Protein AF-A0A2I0T0I1-F1 (afdb_monomer)

Secondary structure (DSSP, 8-state):
-HHHHHHHHTTS----SS-HHHHHHHHHHHHHHHHHHHHHH---S-HHHHHH-THHHHHHHTTGGG-HHHHHHHHHHHHHHHHHHHHHHHHHHHGGGGSS----HHHHHHHHHHHHHHHHHHHHHHHHHHHHHHHHHHHHHHHHT-----

Foldseek 3Di:
DLQVVVCVVVVNPVDGLDDPVRVVVLCVCLVCVLCCVCVVLPPLDDPVVCVVCVVVVVCVVVCVVPDPVVVVVVVVVVVVLLVVLNVVLVVVVVVCPPPPDPCPSVNSSVSSSVSSSVSVVVVSVVVSVVSVVVSVVVVVVVVVVDPDDD

Organism: NCBI:txid1758121

Sequence (150 aa):
MAQVWFAFHSGFTAQPLYEGWFLALYNIFYTIYPVLSMGLLEQDVSAKKSLEFPELYVIGQQDELFNYRVFSITLLHGVSTSLASFYITLWAFQDRVGSRAVGDYESFAVTVATSALLSVLMEVSAGLSSSVLALGQMFRDRSCAQPLTL

Nearest PDB structures (foldseek):
  7pru-assembly1_B  TM=2.546E-01  e=9.200E+00  Thermochaetoides thermophila DSM 1495

Solvent-accessible surface area (backbone atoms only — not comparable to full-atom values): 8810 Å² total; per-residue (Å²): 107,52,62,58,62,46,32,68,73,61,72,63,72,79,71,71,68,55,58,72,69,58,50,52,55,50,50,51,56,61,53,47,50,57,53,48,51,46,67,72,66,65,67,89,55,61,77,71,56,54,73,73,43,65,69,69,59,53,54,66,74,64,45,70,84,75,31,73,67,55,54,50,51,53,49,51,48,54,52,48,54,36,50,51,37,44,52,56,42,52,55,60,51,62,71,40,74,83,50,100,61,84,74,48,70,66,55,52,33,52,48,42,52,51,49,43,49,52,54,50,53,50,51,53,52,52,49,51,50,51,51,53,49,50,51,53,48,55,52,52,53,53,63,69,68,60,72,98,79,133

Radius of gyration: 21.93 Å; Cα contacts (8 Å, |Δi|>4): 48; chains: 1; bounding box: 48×34×64 Å

pLDDT: mean 75.03, std 12.03, range [38.62, 91.19]

InterPro domains:
  IPR023298 P-type ATPase, transmembrane domain superfamily [SSF81665] (4-124)
  IPR032630 P-type ATPase, C-terminal [PF16212] (1-125)

Structure (mmCIF, N/CA/C/O backbone):
data_AF-A0A2I0T0I1-F1
#
_entry.id   AF-A0A2I0T0I1-F1
#
loop_
_atom_site.group_PDB
_atom_site.id
_atom_site.type_symbol
_atom_site.label_atom_id
_atom_site.label_alt_id
_atom_site.label_comp_id
_atom_site.label_asym_id
_atom_site.label_entity_id
_atom_site.label_seq_id
_atom_site.pdbx_PDB_ins_code
_atom_site.Cartn_x
_atom_site.Cartn_y
_atom_site.Cartn_z
_atom_site.occupancy
_atom_site.B_iso_or_equiv
_atom_site.auth_seq_id
_atom_site.auth_comp_id
_atom_site.auth_asym_id
_atom_site.auth_atom_id
_atom_site.pdbx_PDB_model_num
ATOM 1 N N . MET A 1 1 ? -0.629 -6.096 -4.620 1.00 79.81 1 MET A N 1
ATOM 2 C CA . MET A 1 1 ? -1.100 -6.158 -6.024 1.00 79.81 1 MET A CA 1
ATOM 3 C C . MET A 1 1 ? -0.140 -5.541 -7.046 1.00 79.81 1 MET A C 1
ATOM 5 O O . MET A 1 1 ? -0.235 -5.909 -8.205 1.00 79.81 1 MET A O 1
ATOM 9 N N . ALA A 1 2 ? 0.828 -4.691 -6.665 1.00 81.81 2 ALA A N 1
ATOM 10 C CA . ALA A 1 2 ? 1.785 -4.089 -7.612 1.00 81.81 2 ALA A CA 1
ATOM 11 C C . ALA A 1 2 ? 2.511 -5.094 -8.539 1.00 81.81 2 ALA A C 1
ATOM 13 O O . ALA A 1 2 ? 2.669 -4.825 -9.724 1.00 81.81 2 ALA A O 1
ATOM 14 N N . GLN A 1 3 ? 2.880 -6.281 -8.038 1.00 84.62 3 GLN A N 1
ATOM 15 C CA . GLN A 1 3 ? 3.496 -7.339 -8.855 1.00 84.62 3 GLN A CA 1
ATOM 16 C C . GLN A 1 3 ? 2.587 -7.860 -9.981 1.00 84.62 3 GLN A C 1
ATOM 18 O O . GLN A 1 3 ? 3.087 -8.257 -11.027 1.00 84.62 3 GLN A O 1
ATOM 23 N N . VAL A 1 4 ? 1.262 -7.831 -9.798 1.00 87.44 4 VAL A N 1
ATOM 24 C CA . VAL A 1 4 ? 0.293 -8.234 -10.830 1.00 87.44 4 VAL A CA 1
ATOM 25 C C . VAL A 1 4 ? 0.293 -7.217 -11.970 1.00 87.44 4 VAL A C 1
ATOM 27 O O . VAL A 1 4 ? 0.389 -7.597 -13.132 1.00 87.44 4 VAL A O 1
ATOM 30 N N . TRP A 1 5 ? 0.262 -5.921 -11.642 1.00 85.94 5 TRP A N 1
ATOM 31 C CA . TRP A 1 5 ? 0.347 -4.842 -12.633 1.00 85.94 5 TRP A CA 1
ATOM 32 C C . TRP A 1 5 ? 1.666 -4.878 -13.405 1.00 85.94 5 TRP A C 1
ATOM 34 O O . TRP A 1 5 ? 1.683 -4.703 -14.622 1.00 85.94 5 TRP A O 1
ATOM 44 N N . PHE A 1 6 ? 2.759 -5.197 -12.713 1.00 84.56 6 PHE A N 1
ATOM 45 C CA . PHE A 1 6 ? 4.052 -5.417 -13.346 1.00 84.56 6 PHE A CA 1
ATOM 46 C C . PHE A 1 6 ? 4.054 -6.637 -14.280 1.00 84.56 6 PHE A C 1
ATOM 48 O O . PHE A 1 6 ? 4.567 -6.535 -15.390 1.00 84.56 6 PHE A O 1
ATOM 55 N N . ALA A 1 7 ? 3.425 -7.751 -13.891 1.00 86.56 7 ALA A N 1
ATOM 56 C CA . ALA A 1 7 ? 3.329 -8.954 -14.722 1.00 86.56 7 ALA A CA 1
ATOM 57 C C . ALA A 1 7 ? 2.614 -8.705 -16.063 1.00 86.56 7 ALA A C 1
ATOM 59 O O . ALA A 1 7 ? 3.015 -9.257 -17.089 1.00 86.56 7 ALA A O 1
ATOM 60 N N . PHE A 1 8 ? 1.597 -7.835 -16.076 1.00 85.81 8 PHE A N 1
ATOM 61 C CA . PHE A 1 8 ? 0.951 -7.400 -17.318 1.00 85.81 8 PHE A CA 1
ATOM 62 C C . PHE A 1 8 ? 1.906 -6.615 -18.230 1.00 85.81 8 PHE A C 1
ATOM 64 O O . PHE A 1 8 ? 1.828 -6.749 -19.449 1.00 85.81 8 PHE A O 1
ATOM 71 N N . HIS A 1 9 ? 2.816 -5.819 -17.661 1.00 81.50 9 HIS A N 1
ATOM 72 C CA . HIS A 1 9 ? 3.778 -5.025 -18.429 1.00 81.50 9 HIS A CA 1
ATOM 73 C C . HIS A 1 9 ? 5.002 -5.836 -18.883 1.00 81.50 9 HIS A C 1
ATOM 75 O O . HIS A 1 9 ? 5.580 -5.547 -19.925 1.00 81.50 9 HIS A O 1
ATOM 81 N N . SER A 1 10 ? 5.379 -6.875 -18.134 1.00 81.69 10 SER A N 1
ATOM 82 C CA . SER A 1 10 ? 6.497 -7.765 -18.464 1.00 81.69 10 SER A CA 1
ATOM 83 C C . SER A 1 10 ? 6.123 -8.914 -19.408 1.00 81.69 10 SER A C 1
ATOM 85 O O . SER A 1 10 ? 6.985 -9.716 -19.754 1.00 81.69 10 SER A O 1
ATOM 87 N N . GLY A 1 11 ? 4.861 -9.012 -19.845 1.00 84.44 11 GLY A N 1
ATOM 88 C CA . GLY A 1 11 ? 4.400 -10.076 -20.743 1.00 84.44 11 GLY A CA 1
ATOM 89 C C . GLY A 1 11 ? 4.284 -11.446 -20.067 1.00 84.44 11 GLY A C 1
ATOM 90 O O . GLY A 1 11 ? 4.450 -12.465 -20.729 1.00 84.44 11 GLY A O 1
ATOM 91 N N . PHE A 1 12 ? 4.011 -11.478 -18.756 1.00 84.50 12 PHE A N 1
ATOM 92 C CA . PHE A 1 12 ? 3.874 -12.700 -17.950 1.00 84.50 12 PHE A CA 1
ATOM 93 C C . PHE A 1 12 ? 5.114 -13.600 -17.916 1.00 84.50 12 PHE A C 1
ATOM 95 O O . PHE A 1 12 ? 5.014 -14.813 -17.746 1.00 84.50 12 PHE A O 1
ATOM 102 N N . THR A 1 13 ? 6.305 -13.013 -17.976 1.00 83.75 13 THR A N 1
ATOM 103 C CA . THR A 1 13 ? 7.583 -13.738 -17.858 1.00 83.75 13 THR A CA 1
ATOM 104 C C . THR A 1 13 ? 7.861 -14.297 -16.455 1.00 83.75 13 THR A C 1
ATOM 106 O O . THR A 1 13 ? 8.930 -14.849 -16.219 1.00 83.75 13 THR A O 1
ATOM 109 N N . ALA A 1 14 ? 6.917 -14.149 -15.512 1.00 81.12 14 ALA A N 1
ATOM 110 C CA . ALA A 1 14 ? 7.038 -14.508 -14.095 1.00 81.12 14 ALA A CA 1
ATOM 111 C C . ALA A 1 14 ? 8.230 -13.850 -13.369 1.00 81.12 14 ALA A C 1
ATOM 113 O O . ALA A 1 14 ? 8.610 -14.278 -12.279 1.00 81.12 14 ALA A O 1
ATOM 114 N N . GLN A 1 15 ? 8.800 -12.787 -13.944 1.00 82.62 15 GLN A N 1
ATOM 115 C CA . GLN A 1 15 ? 9.883 -12.040 -13.324 1.00 82.62 15 GLN A CA 1
ATOM 116 C C . GLN A 1 15 ? 9.359 -11.255 -12.108 1.00 82.62 15 GLN A C 1
ATOM 118 O O . GLN A 1 15 ? 8.427 -10.453 -12.253 1.00 82.62 15 GLN A O 1
ATOM 123 N N . PRO A 1 16 ? 9.929 -11.457 -10.906 1.00 82.12 16 PRO A N 1
ATOM 124 C CA . PRO A 1 16 ? 9.482 -10.758 -9.714 1.00 82.12 16 PRO A CA 1
ATOM 125 C C . PRO A 1 16 ? 9.987 -9.314 -9.718 1.00 82.12 16 PRO A C 1
ATOM 127 O O . PRO A 1 16 ? 11.175 -9.064 -9.903 1.00 82.12 16 PRO A O 1
ATOM 130 N N . LEU A 1 17 ? 9.089 -8.356 -9.462 1.00 80.75 17 LEU A N 1
ATOM 131 C CA . LEU A 1 17 ? 9.450 -6.936 -9.316 1.00 80.75 17 LEU A CA 1
ATOM 132 C C . LEU A 1 17 ? 10.410 -6.691 -8.141 1.00 80.75 17 LEU A C 1
ATOM 134 O O . LEU A 1 17 ? 11.192 -5.753 -8.172 1.00 80.75 17 LEU A O 1
ATOM 138 N N . TYR A 1 18 ? 10.319 -7.518 -7.100 1.00 82.56 18 TYR A N 1
ATOM 139 C CA . TYR A 1 18 ? 11.083 -7.385 -5.865 1.00 82.56 18 TYR A CA 1
ATOM 140 C C . TYR A 1 18 ? 11.899 -8.645 -5.621 1.00 82.56 18 TYR A C 1
ATOM 142 O O . TYR A 1 18 ? 11.375 -9.751 -5.768 1.00 82.56 18 TYR A O 1
ATOM 150 N N . GLU A 1 19 ? 13.126 -8.475 -5.143 1.00 83.94 19 GLU A N 1
ATOM 151 C CA . GLU A 1 19 ? 13.914 -9.567 -4.582 1.00 83.94 19 GLU A CA 1
ATOM 152 C C . GLU A 1 19 ? 13.228 -10.177 -3.349 1.00 83.94 19 GLU A C 1
ATOM 154 O O . GLU A 1 19 ? 12.604 -9.478 -2.543 1.00 83.94 19 GLU A O 1
ATOM 159 N N . GLY A 1 20 ? 13.344 -11.498 -3.179 1.00 85.50 20 GLY A N 1
ATOM 160 C CA . GLY A 1 20 ? 12.568 -12.237 -2.172 1.00 85.50 20 GLY A CA 1
ATOM 161 C C . GLY A 1 20 ? 12.840 -11.793 -0.730 1.00 85.50 20 GLY A C 1
ATOM 162 O O . GLY A 1 20 ? 11.911 -11.642 0.066 1.00 85.50 20 GLY A O 1
ATOM 163 N N . TRP A 1 21 ? 14.105 -11.523 -0.399 1.00 85.44 21 TRP A N 1
ATOM 164 C CA . TRP A 1 21 ? 14.500 -11.052 0.932 1.00 85.44 21 TRP A CA 1
ATOM 165 C C . TRP A 1 21 ? 14.042 -9.608 1.193 1.00 85.44 21 TRP A C 1
ATOM 167 O O . TRP A 1 21 ? 13.602 -9.291 2.299 1.00 85.44 21 TRP A O 1
ATOM 177 N N . PHE A 1 22 ? 14.083 -8.748 0.168 1.00 83.19 22 PHE A N 1
ATOM 178 C CA . PHE A 1 22 ? 13.623 -7.363 0.256 1.00 83.19 22 PHE A CA 1
ATOM 179 C C . PHE A 1 22 ? 12.110 -7.312 0.472 1.00 83.19 22 PHE A C 1
ATOM 181 O O . PHE A 1 22 ? 11.631 -6.605 1.356 1.00 83.19 22 PHE A O 1
ATOM 188 N N . LEU A 1 23 ? 11.360 -8.134 -0.267 1.00 84.38 23 LEU A N 1
ATOM 189 C CA . LEU A 1 23 ? 9.915 -8.260 -0.113 1.00 84.38 23 LEU A CA 1
ATOM 190 C C . LEU A 1 23 ? 9.525 -8.749 1.290 1.00 84.38 23 LEU A C 1
ATOM 192 O O . LEU A 1 23 ? 8.573 -8.237 1.877 1.00 84.38 23 LEU A O 1
ATOM 196 N N . ALA A 1 24 ? 10.265 -9.716 1.841 1.00 87.25 24 ALA A N 1
ATOM 197 C CA . ALA A 1 24 ? 10.020 -10.226 3.187 1.00 87.25 24 ALA A CA 1
ATOM 198 C C . ALA A 1 24 ? 10.224 -9.142 4.257 1.00 87.25 24 ALA A C 1
ATOM 200 O O . ALA A 1 24 ? 9.335 -8.924 5.079 1.00 87.25 24 ALA A O 1
ATOM 201 N N . LEU A 1 25 ? 11.351 -8.421 4.217 1.00 85.50 25 LEU A N 1
ATOM 202 C CA . LEU A 1 25 ? 11.615 -7.310 5.140 1.00 85.50 25 LEU A CA 1
ATOM 203 C C . LEU A 1 25 ? 10.573 -6.201 4.994 1.00 85.50 25 LEU A C 1
ATOM 205 O O . LEU A 1 25 ? 10.047 -5.715 5.994 1.00 85.50 25 LEU A O 1
ATOM 209 N N . TYR A 1 26 ? 10.236 -5.844 3.755 1.00 81.25 26 TYR A N 1
ATOM 210 C CA . TYR A 1 26 ? 9.228 -4.836 3.461 1.00 81.25 26 TYR A CA 1
ATOM 211 C C . TYR A 1 26 ? 7.874 -5.204 4.077 1.00 81.25 26 TYR A C 1
ATOM 213 O O . TYR A 1 26 ? 7.283 -4.386 4.776 1.00 81.25 26 TYR A O 1
ATOM 221 N N . ASN A 1 27 ? 7.421 -6.451 3.914 1.00 83.00 27 ASN A N 1
ATOM 222 C CA . ASN A 1 27 ? 6.183 -6.932 4.525 1.00 83.00 27 ASN A CA 1
ATOM 223 C C . ASN A 1 27 ? 6.237 -6.901 6.055 1.00 83.00 27 ASN A C 1
ATOM 225 O O . ASN A 1 27 ? 5.255 -6.515 6.678 1.00 83.00 27 ASN A O 1
ATOM 229 N N . ILE A 1 28 ? 7.358 -7.271 6.678 1.00 85.44 28 ILE A N 1
ATOM 230 C CA . ILE A 1 28 ? 7.502 -7.240 8.141 1.00 85.44 28 ILE A CA 1
ATOM 231 C C . ILE A 1 28 ? 7.331 -5.811 8.667 1.00 85.44 28 ILE A C 1
ATOM 233 O O . ILE A 1 28 ? 6.472 -5.569 9.511 1.00 85.44 28 ILE A O 1
ATOM 237 N N . PHE A 1 29 ? 8.087 -4.844 8.144 1.00 79.25 29 PHE A N 1
ATOM 238 C CA . PHE A 1 29 ? 7.965 -3.452 8.587 1.00 79.25 29 PHE A CA 1
ATOM 239 C C . PHE A 1 29 ? 6.583 -2.865 8.274 1.00 79.25 29 PHE A C 1
ATOM 241 O O . PHE A 1 29 ? 5.988 -2.205 9.125 1.00 79.25 29 PHE A O 1
ATOM 248 N N . 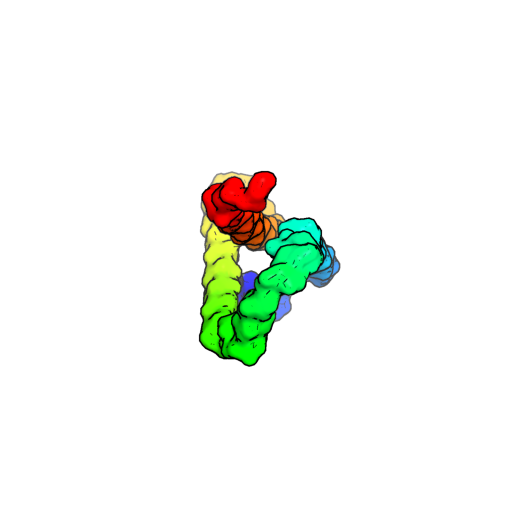TYR A 1 30 ? 6.050 -3.150 7.085 1.00 72.69 30 TYR A N 1
ATOM 249 C CA . TYR A 1 30 ? 4.758 -2.649 6.627 1.00 72.69 30 TYR A CA 1
ATOM 250 C C . TYR A 1 30 ? 3.564 -3.246 7.375 1.00 72.69 30 TYR A C 1
ATOM 252 O O . TYR A 1 30 ? 2.556 -2.572 7.517 1.00 72.69 30 TYR A O 1
ATOM 260 N N . THR A 1 31 ? 3.634 -4.496 7.832 1.00 78.94 31 THR A N 1
ATOM 261 C CA . THR A 1 31 ? 2.551 -5.116 8.614 1.00 78.94 31 THR A CA 1
ATOM 262 C C . THR A 1 31 ? 2.638 -4.735 10.083 1.00 78.94 31 THR A C 1
ATOM 264 O O . THR A 1 31 ? 1.618 -4.447 10.698 1.00 78.94 31 THR A O 1
ATOM 267 N N . ILE A 1 32 ? 3.846 -4.676 10.648 1.00 85.19 32 ILE A N 1
ATOM 268 C CA . ILE A 1 32 ? 4.035 -4.379 12.068 1.00 85.19 32 ILE A CA 1
ATOM 269 C C . ILE A 1 32 ? 3.712 -2.918 12.372 1.00 85.19 32 ILE A C 1
ATOM 271 O O . ILE A 1 32 ? 3.049 -2.646 13.365 1.00 85.19 32 ILE A O 1
ATOM 275 N N . TYR A 1 33 ? 4.146 -1.976 11.533 1.00 77.75 33 TYR A N 1
ATOM 276 C CA . TYR A 1 33 ? 3.962 -0.549 11.798 1.00 77.75 33 TYR A CA 1
ATOM 277 C C . TYR A 1 33 ? 2.485 -0.123 11.956 1.00 77.75 33 TYR A C 1
ATOM 279 O O . TYR A 1 33 ? 2.145 0.372 13.028 1.00 77.75 33 TYR A O 1
ATOM 287 N N . PRO A 1 34 ? 1.575 -0.351 10.987 1.00 74.25 34 PRO A N 1
ATOM 288 C CA . PRO A 1 34 ? 0.170 0.019 11.125 1.00 74.25 34 PRO A CA 1
ATOM 289 C C . PRO A 1 34 ? -0.541 -0.803 12.200 1.00 74.25 34 PRO A C 1
ATOM 291 O O . PRO A 1 34 ? -1.374 -0.250 12.904 1.00 74.25 34 PRO A O 1
ATOM 294 N N . VAL A 1 35 ? -0.197 -2.082 12.393 1.00 82.38 35 VAL A N 1
ATOM 295 C CA . VAL A 1 35 ? -0.793 -2.899 13.466 1.00 82.38 35 VAL A CA 1
ATOM 296 C C . VAL A 1 35 ? -0.395 -2.372 14.844 1.00 82.38 35 VAL A C 1
ATOM 298 O O . VAL A 1 35 ? -1.235 -2.315 15.736 1.00 82.38 35 VAL A O 1
ATOM 301 N N . LEU A 1 36 ? 0.855 -1.937 15.023 1.00 80.69 36 LEU A N 1
ATOM 302 C CA . LEU A 1 36 ? 1.295 -1.282 16.255 1.00 80.69 36 LEU A CA 1
ATOM 303 C C . LEU A 1 36 ? 0.654 0.096 16.423 1.00 80.69 36 LEU A C 1
ATOM 305 O O . LEU A 1 36 ? 0.238 0.426 17.528 1.00 80.69 36 LEU A O 1
ATOM 309 N N . SER A 1 37 ? 0.564 0.898 15.358 1.00 73.81 37 SER A N 1
ATOM 310 C CA . SER A 1 37 ? -0.071 2.218 15.415 1.00 73.81 37 SER A CA 1
ATOM 311 C C . SER A 1 37 ? -1.550 2.118 15.779 1.00 73.81 37 SER A C 1
ATOM 313 O O . SER A 1 37 ? -1.982 2.821 16.685 1.00 73.81 37 SER A O 1
ATOM 315 N N . MET A 1 38 ? -2.299 1.220 15.138 1.00 73.19 38 MET A N 1
ATOM 316 C CA . MET A 1 38 ? -3.700 0.947 15.465 1.00 73.19 38 MET A CA 1
ATOM 317 C C . MET A 1 38 ? -3.807 0.362 16.881 1.00 73.19 38 MET A C 1
ATOM 319 O O . MET A 1 38 ? -4.479 0.926 17.731 1.00 73.19 38 MET A O 1
ATOM 323 N N . GLY A 1 39 ? -3.031 -0.674 17.216 1.00 75.44 39 GLY A N 1
ATOM 324 C CA . GLY A 1 39 ? -3.124 -1.347 18.517 1.00 75.44 39 GLY A CA 1
ATOM 325 C C . GLY A 1 39 ? -2.719 -0.506 19.737 1.00 75.44 39 GLY A C 1
ATOM 326 O O . GLY A 1 39 ? -3.243 -0.732 20.826 1.00 75.44 39 GLY A O 1
ATOM 327 N N . LEU A 1 40 ? -1.792 0.448 19.594 1.00 72.44 40 LEU A N 1
ATOM 328 C CA . LEU A 1 40 ? -1.384 1.333 20.694 1.00 72.44 40 LEU A CA 1
ATOM 329 C C . LEU A 1 40 ? -2.273 2.575 20.829 1.00 72.44 40 LEU A C 1
ATOM 331 O O . LEU A 1 40 ? -2.348 3.131 21.925 1.00 72.44 40 LEU A O 1
ATOM 335 N N . LEU A 1 41 ? -2.892 3.036 19.737 1.00 66.19 41 LEU A N 1
ATOM 336 C CA . LEU A 1 41 ? -3.604 4.318 19.698 1.00 66.19 41 LEU A CA 1
ATOM 337 C C . LEU A 1 41 ? -5.133 4.164 19.631 1.00 66.19 41 LEU A C 1
ATOM 339 O O . LEU A 1 41 ? -5.830 5.064 20.092 1.00 66.19 41 LEU A O 1
ATOM 343 N N . GLU A 1 42 ? -5.667 3.027 19.176 1.00 63.38 42 GLU A N 1
ATOM 344 C CA . GLU A 1 42 ? -7.087 2.654 19.295 1.00 63.38 42 GLU A CA 1
ATOM 345 C C . GLU A 1 42 ? -7.383 2.045 20.678 1.00 63.38 42 GLU A C 1
ATOM 347 O O . GLU A 1 42 ? -7.854 0.918 20.822 1.00 63.38 42 GLU A O 1
ATOM 352 N N . GLN A 1 43 ? -7.122 2.799 21.748 1.00 59.12 43 GLN A N 1
ATOM 353 C CA . GLN A 1 43 ? -7.887 2.596 22.980 1.00 59.12 43 GLN A CA 1
ATOM 354 C C . GLN A 1 43 ? -9.176 3.415 22.878 1.00 59.12 43 GLN A C 1
ATOM 356 O O . GLN A 1 43 ? -9.266 4.514 23.422 1.00 59.12 43 GLN A O 1
ATOM 361 N N . ASP A 1 44 ? -10.181 2.867 22.190 1.00 58.22 44 ASP A N 1
ATOM 362 C CA . ASP A 1 44 ? -11.479 3.529 21.974 1.00 58.22 44 ASP A CA 1
ATOM 363 C C . ASP A 1 44 ? -12.216 3.870 23.280 1.00 58.22 44 ASP A C 1
ATOM 365 O O . ASP A 1 44 ? -13.052 4.772 23.327 1.00 58.22 44 ASP A O 1
ATOM 369 N N . VAL A 1 45 ? -11.912 3.178 24.384 1.00 51.81 45 VAL A N 1
ATOM 370 C CA . VAL A 1 45 ? -12.526 3.442 25.688 1.00 51.81 45 VAL A CA 1
ATOM 371 C C . VAL A 1 45 ? -11.627 2.982 26.831 1.00 51.81 45 VAL A C 1
ATOM 373 O O . VAL A 1 45 ? -11.156 1.848 26.869 1.00 51.81 45 VAL A O 1
ATOM 376 N N . SER A 1 46 ? -11.468 3.837 27.847 1.00 61.06 46 SER A N 1
ATOM 377 C CA . SER A 1 46 ? -11.055 3.375 29.176 1.00 61.06 46 SER A CA 1
ATOM 378 C C . SER A 1 46 ? -11.997 2.248 29.615 1.00 61.06 46 SER A C 1
ATOM 380 O O . SER A 1 46 ? -13.212 2.390 29.467 1.00 61.06 46 SER A O 1
ATOM 382 N N . ALA A 1 47 ? -11.471 1.165 30.200 1.00 62.56 47 ALA A N 1
ATOM 383 C CA . ALA A 1 47 ? -12.256 -0.003 30.631 1.00 62.56 47 ALA A CA 1
ATOM 3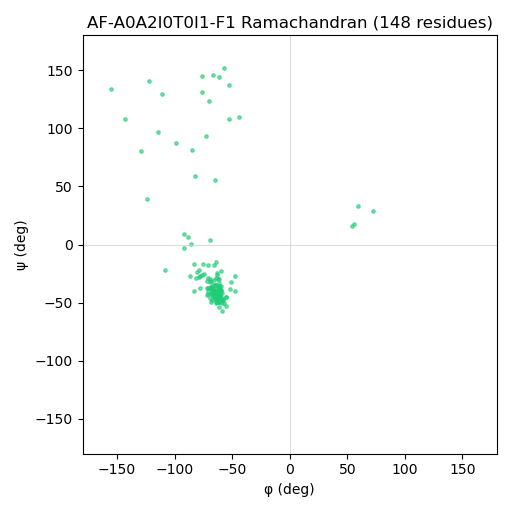84 C C . ALA A 1 47 ? -13.522 0.358 31.442 1.00 62.56 47 ALA A C 1
ATOM 386 O O . ALA A 1 47 ? -14.526 -0.348 31.390 1.00 62.56 47 ALA A O 1
ATOM 387 N N . LYS A 1 48 ? -13.510 1.502 32.140 1.00 63.53 48 LYS A N 1
ATOM 388 C CA . LYS A 1 48 ? -14.666 2.038 32.871 1.00 63.53 48 LYS A CA 1
ATOM 389 C C . LYS A 1 48 ? -15.832 2.468 31.968 1.00 63.53 48 LYS A C 1
ATOM 391 O O . LYS A 1 48 ? -16.977 2.234 32.326 1.00 63.53 48 LYS A O 1
ATOM 396 N N . LYS A 1 49 ? -15.560 3.074 30.809 1.00 62.38 49 LYS A N 1
ATOM 397 C CA . LYS A 1 49 ? -16.579 3.587 29.875 1.00 62.38 49 LYS A CA 1
ATOM 398 C C . LYS A 1 49 ? -17.215 2.483 29.026 1.00 62.38 49 LYS A C 1
ATOM 400 O O . LYS A 1 49 ? -18.382 2.601 28.675 1.00 62.38 49 LYS A O 1
ATOM 405 N N . SER A 1 50 ? -16.488 1.393 28.769 1.00 62.62 50 SER A N 1
ATOM 406 C CA . SER A 1 50 ? -17.038 0.200 28.106 1.00 62.62 50 SER A CA 1
ATOM 407 C C . SER A 1 50 ? -18.121 -0.490 28.951 1.00 62.62 50 SER A C 1
ATOM 409 O O . SER A 1 50 ? -19.114 -0.956 28.403 1.00 62.62 50 SER A O 1
ATOM 411 N N . LEU A 1 51 ? -17.982 -0.486 30.283 1.00 67.38 51 LEU A N 1
ATOM 412 C CA . LEU A 1 51 ? -19.004 -1.010 31.201 1.00 67.38 51 LEU A CA 1
ATOM 413 C C . LEU A 1 51 ? -20.223 -0.083 31.342 1.00 67.38 51 LEU A C 1
ATOM 415 O O . LEU A 1 51 ? -21.308 -0.546 31.677 1.00 67.38 51 LEU A O 1
ATOM 419 N N . GLU A 1 52 ? -20.044 1.218 31.106 1.00 73.88 52 GLU A N 1
ATOM 420 C CA . GLU A 1 52 ? -21.092 2.235 31.262 1.00 73.88 52 GLU A CA 1
ATOM 421 C C . GLU A 1 52 ? -22.049 2.288 30.054 1.00 73.88 52 GLU A C 1
ATOM 423 O O . GLU A 1 52 ? -23.198 2.694 30.206 1.00 73.88 52 GLU A O 1
ATOM 428 N N . PHE A 1 53 ? -21.610 1.836 28.870 1.00 65.44 53 PHE A N 1
ATOM 429 C CA . PHE A 1 53 ? -22.407 1.842 27.636 1.00 65.44 53 PHE A CA 1
ATOM 430 C C . PHE A 1 53 ? -22.423 0.463 26.947 1.00 65.44 53 PHE A C 1
ATOM 432 O O . PHE A 1 53 ? -21.702 0.252 25.967 1.00 65.44 53 PHE A O 1
ATOM 439 N N . PRO A 1 54 ? -23.271 -0.481 27.406 1.00 68.88 54 PRO A N 1
ATOM 440 C CA . PRO A 1 54 ? -23.362 -1.827 26.827 1.00 68.88 54 PRO A CA 1
ATOM 441 C C . PRO A 1 54 ? -23.887 -1.840 25.379 1.00 68.88 54 PRO A C 1
ATOM 443 O O . PRO A 1 54 ? -23.685 -2.814 24.657 1.00 68.88 54 PRO A O 1
ATOM 446 N N . GLU A 1 55 ? -24.519 -0.754 24.927 1.00 68.50 55 GLU A N 1
ATOM 447 C CA . GLU A 1 55 ? -25.056 -0.603 23.568 1.00 68.50 55 GLU A CA 1
ATOM 448 C C . GLU A 1 55 ? -23.970 -0.651 22.478 1.00 68.50 55 GLU A C 1
ATOM 450 O O . GLU A 1 55 ? -24.254 -1.100 21.368 1.00 68.50 55 GLU A O 1
ATOM 455 N N . LEU A 1 56 ? -22.710 -0.297 22.786 1.00 66.62 56 LEU A N 1
ATOM 456 C CA . LEU A 1 56 ? -21.600 -0.428 21.827 1.00 66.62 56 LEU A CA 1
ATOM 457 C C . LEU A 1 56 ? -21.324 -1.889 21.431 1.00 66.62 56 LEU A C 1
ATOM 459 O O . LEU A 1 56 ? -20.80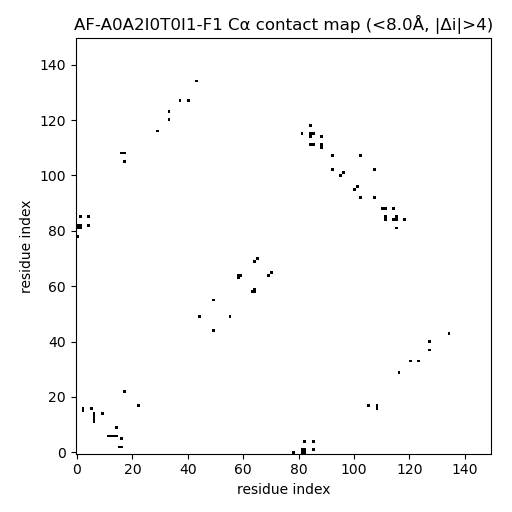9 -2.140 20.345 1.00 66.62 56 LEU A O 1
ATOM 463 N N . TYR A 1 57 ? -21.681 -2.859 22.280 1.00 68.56 57 TYR A N 1
ATOM 464 C CA . TYR A 1 57 ? -21.458 -4.281 22.002 1.00 68.56 57 TYR A CA 1
ATOM 465 C C . TYR A 1 57 ? -22.467 -4.851 20.991 1.00 68.56 57 TYR A C 1
ATOM 467 O O . TYR A 1 57 ? -22.163 -5.791 20.257 1.00 68.56 57 TYR A O 1
ATOM 475 N N . VAL A 1 58 ? -23.659 -4.254 20.909 1.00 69.50 58 VAL A N 1
ATOM 476 C CA . VAL A 1 58 ? -24.755 -4.722 20.045 1.00 69.50 58 VAL A CA 1
ATOM 477 C C . VAL A 1 58 ? -24.422 -4.531 18.562 1.00 69.50 58 VAL A C 1
ATOM 479 O O . VAL A 1 58 ? -24.805 -5.353 17.735 1.00 69.50 58 VAL A O 1
ATOM 482 N N . ILE A 1 59 ? -23.638 -3.502 18.230 1.00 68.88 59 ILE A N 1
ATOM 483 C CA . ILE A 1 59 ? -23.210 -3.182 16.858 1.00 68.88 59 ILE A CA 1
ATOM 484 C C . ILE A 1 59 ? -22.355 -4.320 16.270 1.00 68.88 59 ILE A C 1
ATOM 486 O O . ILE A 1 59 ? -22.482 -4.659 15.096 1.00 68.88 59 ILE A O 1
ATOM 490 N N . GLY A 1 60 ? -21.526 -4.965 17.101 1.00 70.12 60 GLY A N 1
ATOM 491 C CA . GLY A 1 60 ? -20.736 -6.131 16.698 1.00 70.12 60 GLY A CA 1
ATOM 492 C C . GLY A 1 60 ? -21.574 -7.399 16.500 1.00 70.12 60 GLY A C 1
ATOM 493 O O . GLY A 1 60 ? -21.250 -8.211 15.642 1.00 70.12 60 GLY A O 1
ATOM 494 N N . GLN A 1 61 ? -22.671 -7.561 17.249 1.00 70.06 61 GLN A N 1
ATOM 495 C CA . GLN A 1 61 ? -23.564 -8.725 17.135 1.00 70.06 61 GLN A CA 1
ATOM 496 C C . GLN A 1 61 ? -24.460 -8.693 15.890 1.00 70.06 61 GLN A C 1
ATOM 498 O O . GLN A 1 61 ? -25.033 -9.717 15.529 1.00 70.06 61 GLN A O 1
ATOM 503 N N . GLN A 1 62 ? -24.608 -7.531 15.253 1.00 74.12 62 GLN A N 1
ATOM 504 C CA . GLN A 1 62 ? -25.453 -7.343 14.072 1.00 74.12 62 GLN A CA 1
ATOM 505 C C . GLN A 1 62 ? -24.696 -7.530 12.743 1.00 74.12 62 GLN A C 1
ATOM 507 O O . GLN A 1 62 ? -25.250 -7.232 11.690 1.00 74.12 62 GLN A O 1
ATOM 512 N N . ASP A 1 63 ? -23.443 -8.010 12.772 1.00 65.12 63 ASP A N 1
ATOM 513 C CA . ASP A 1 63 ? -22.577 -8.235 11.597 1.00 65.12 63 ASP A CA 1
ATOM 514 C C . ASP A 1 63 ? -22.385 -7.003 10.680 1.00 65.12 63 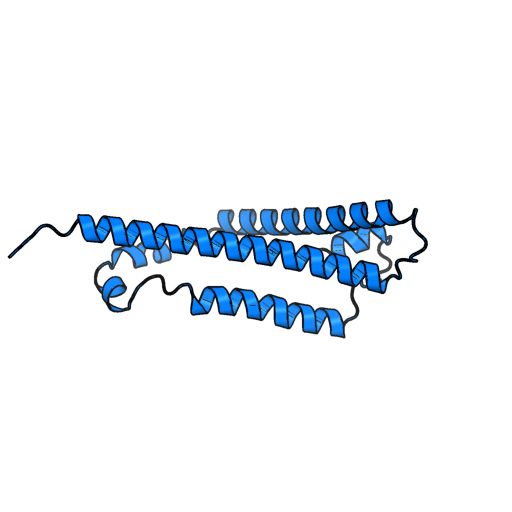ASP A C 1
ATOM 516 O O . ASP A 1 63 ? -21.886 -7.108 9.556 1.00 65.12 63 ASP A O 1
ATOM 520 N N . GLU A 1 64 ? -22.718 -5.805 11.167 1.00 66.62 64 GLU A N 1
ATOM 521 C CA . GLU A 1 64 ? -22.603 -4.537 10.432 1.00 66.62 64 GLU A CA 1
ATOM 522 C C . GLU A 1 64 ? -21.140 -4.232 10.052 1.00 66.62 64 GLU A C 1
ATOM 524 O O . GLU A 1 64 ? -20.864 -3.707 8.973 1.00 66.62 64 GLU A O 1
ATOM 529 N N . LEU A 1 65 ? -20.185 -4.634 10.902 1.00 65.31 65 LEU A N 1
ATOM 530 C CA . LEU A 1 65 ? -18.747 -4.415 10.696 1.00 65.31 65 LEU A CA 1
ATOM 531 C C . LEU A 1 65 ? -18.099 -5.384 9.694 1.00 65.31 65 LEU A C 1
ATOM 533 O O . LEU A 1 65 ? -17.105 -5.028 9.065 1.00 65.31 65 LEU A O 1
ATOM 537 N N . PHE A 1 66 ? -18.640 -6.594 9.525 1.00 66.81 66 PHE A N 1
ATOM 538 C CA . PHE A 1 66 ? -18.024 -7.659 8.717 1.00 66.81 66 PHE A CA 1
ATOM 539 C C . PHE A 1 66 ? -18.965 -8.181 7.622 1.00 66.81 66 PHE A C 1
ATOM 541 O O . PHE A 1 66 ? -19.020 -9.368 7.307 1.00 66.81 66 PHE A O 1
ATOM 548 N N . ASN A 1 67 ? -19.706 -7.268 6.999 1.00 80.88 67 ASN A N 1
ATOM 549 C CA . ASN A 1 67 ? -20.592 -7.585 5.885 1.00 80.88 67 ASN A CA 1
ATOM 550 C C . ASN A 1 67 ? -19.799 -7.802 4.577 1.00 80.88 67 ASN A C 1
ATOM 552 O O . ASN A 1 67 ? -18.847 -7.078 4.274 1.00 80.88 67 ASN A O 1
ATOM 556 N N . TYR A 1 68 ? -20.249 -8.730 3.726 1.00 82.81 68 TYR A N 1
ATOM 557 C CA . TYR A 1 68 ? -19.712 -8.956 2.374 1.00 82.81 68 TYR A CA 1
ATOM 558 C C . TYR A 1 68 ? -19.629 -7.680 1.524 1.00 82.81 68 TYR A C 1
ATOM 560 O O . TYR A 1 68 ? -18.724 -7.541 0.694 1.00 82.81 68 TYR A O 1
ATOM 568 N N . ARG A 1 69 ? -20.554 -6.731 1.724 1.00 83.81 69 ARG A N 1
ATOM 569 C CA . ARG A 1 69 ? -20.507 -5.422 1.054 1.00 83.81 69 ARG A CA 1
ATOM 570 C C . ARG A 1 69 ? -19.286 -4.611 1.474 1.00 83.81 69 ARG A C 1
ATOM 572 O O . ARG A 1 69 ? -18.574 -4.115 0.606 1.00 83.81 69 ARG A O 1
ATOM 579 N N . VAL A 1 70 ? -19.035 -4.515 2.779 1.00 84.75 70 VAL A N 1
ATOM 580 C CA . VAL A 1 70 ? -17.887 -3.791 3.342 1.00 84.75 70 VAL A CA 1
ATOM 581 C C . VAL A 1 70 ? -16.594 -4.441 2.860 1.00 84.75 70 VAL A C 1
ATOM 583 O O . VAL A 1 70 ? -15.747 -3.756 2.299 1.00 84.75 70 VAL A O 1
ATOM 586 N N . PHE A 1 71 ? -16.506 -5.772 2.930 1.00 86.56 71 PHE A N 1
ATOM 587 C CA . PHE A 1 71 ? -15.361 -6.522 2.409 1.00 86.56 71 PHE A CA 1
ATOM 588 C C . PHE A 1 71 ? -15.078 -6.221 0.929 1.00 86.56 71 PHE A C 1
ATOM 590 O O . PHE A 1 71 ? -13.935 -5.968 0.548 1.00 86.56 71 PHE A O 1
ATOM 597 N N . SER A 1 72 ? -16.117 -6.201 0.089 1.00 88.25 72 SER A N 1
ATOM 598 C CA . SER A 1 72 ? -15.968 -5.922 -1.344 1.00 88.25 72 SER A CA 1
ATOM 599 C C . SER A 1 72 ? -15.512 -4.484 -1.610 1.00 88.25 72 SER A C 1
ATOM 601 O O . SER A 1 72 ? -14.669 -4.262 -2.477 1.00 88.25 72 SER A O 1
ATOM 603 N N . ILE A 1 73 ? -16.023 -3.506 -0.854 1.00 88.50 73 ILE A N 1
ATOM 604 C CA . ILE A 1 73 ? -15.599 -2.101 -0.956 1.00 88.50 73 ILE A CA 1
ATOM 605 C C . ILE A 1 73 ? -14.132 -1.958 -0.540 1.00 88.50 73 ILE A C 1
ATOM 607 O O . ILE A 1 73 ? -13.355 -1.344 -1.268 1.00 88.50 73 ILE A O 1
ATOM 611 N N . THR A 1 74 ? -13.727 -2.573 0.574 1.00 87.25 74 THR A N 1
ATOM 612 C CA . THR A 1 74 ? -12.331 -2.575 1.033 1.00 87.25 74 THR A CA 1
ATOM 613 C C . THR A 1 74 ? -11.406 -3.234 0.012 1.00 87.25 74 THR A C 1
ATOM 615 O O . THR A 1 74 ? -10.322 -2.719 -0.263 1.00 87.25 74 THR A O 1
ATOM 618 N N . LEU A 1 75 ? -11.841 -4.332 -0.614 1.00 90.25 75 LEU A N 1
ATOM 619 C CA . LEU A 1 75 ? -11.083 -4.990 -1.675 1.00 90.25 75 LEU A CA 1
ATOM 620 C C . LEU A 1 75 ? -10.906 -4.071 -2.893 1.00 90.25 75 LEU A C 1
ATOM 622 O O . LEU A 1 75 ? -9.787 -3.909 -3.380 1.00 90.25 75 LEU A O 1
ATOM 626 N N . LEU A 1 76 ? -11.985 -3.441 -3.369 1.00 91.19 76 LEU A N 1
ATOM 627 C CA . LEU A 1 76 ? -11.940 -2.500 -4.494 1.00 91.19 76 LEU A CA 1
ATOM 628 C C . LEU A 1 76 ? -11.071 -1.277 -4.189 1.00 91.19 76 LEU A C 1
ATOM 630 O O . LEU A 1 76 ? -10.323 -0.824 -5.059 1.00 91.19 76 LEU A O 1
ATOM 634 N N . HIS A 1 77 ? -11.133 -0.769 -2.960 1.00 89.19 77 HIS A N 1
ATOM 635 C CA . HIS A 1 77 ? -10.276 0.313 -2.498 1.00 89.19 77 HIS A CA 1
ATOM 636 C C . HIS A 1 77 ? -8.799 -0.103 -2.543 1.00 89.19 77 HIS A C 1
ATOM 638 O O . HIS A 1 77 ? -8.005 0.564 -3.198 1.00 89.19 77 HIS A O 1
ATOM 644 N N . GLY A 1 78 ? -8.446 -1.272 -1.993 1.00 87.56 78 GLY A N 1
ATOM 645 C CA . GLY A 1 78 ? -7.075 -1.790 -2.031 1.00 87.56 78 GLY A CA 1
ATOM 646 C C . GLY A 1 78 ? -6.543 -2.028 -3.451 1.00 87.56 78 GLY A C 1
ATOM 647 O O . GLY A 1 78 ? -5.383 -1.728 -3.748 1.00 87.56 78 GLY A O 1
ATOM 648 N N . VAL A 1 79 ? -7.389 -2.517 -4.364 1.00 90.88 79 VAL A N 1
ATOM 649 C CA . VAL A 1 79 ? -7.037 -2.649 -5.787 1.00 90.88 79 VAL A CA 1
ATOM 650 C C . VAL A 1 79 ? -6.780 -1.271 -6.403 1.00 90.88 79 VAL A C 1
ATOM 652 O O . VAL A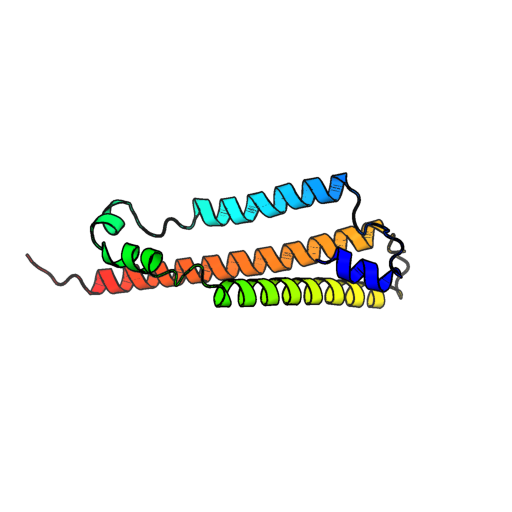 1 79 ? -5.743 -1.087 -7.043 1.00 90.88 79 VAL A O 1
ATOM 655 N N . SER A 1 80 ? -7.662 -0.300 -6.159 1.00 89.50 80 SER A N 1
ATOM 656 C CA . SER A 1 80 ? -7.564 1.061 -6.703 1.00 89.50 80 SER A CA 1
ATOM 657 C C . SER A 1 80 ? -6.324 1.804 -6.199 1.00 89.50 80 SER A C 1
ATOM 659 O O . SER A 1 80 ? -5.570 2.339 -7.011 1.00 89.50 80 SER A O 1
ATOM 661 N N . THR A 1 81 ? -6.051 1.771 -4.891 1.00 87.62 81 THR A N 1
ATOM 662 C CA . THR A 1 81 ? -4.847 2.375 -4.299 1.00 87.62 81 THR A CA 1
ATOM 663 C C . THR A 1 81 ? -3.585 1.736 -4.879 1.00 87.62 81 THR A C 1
ATOM 665 O O . THR A 1 81 ? -2.673 2.436 -5.311 1.00 87.62 81 THR A O 1
ATOM 668 N N . SER A 1 82 ? -3.551 0.4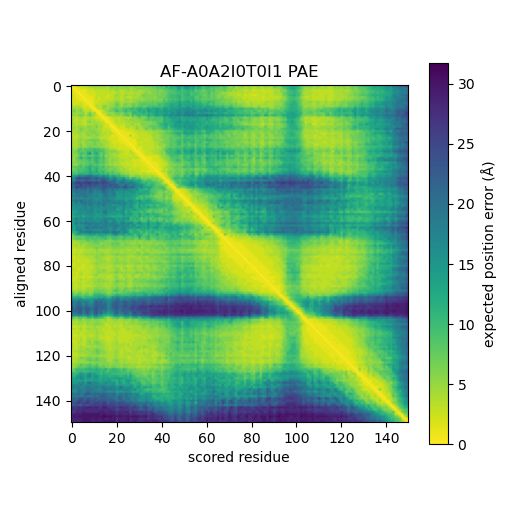03 -5.012 1.00 88.38 82 SER A N 1
ATOM 669 C CA . SER A 1 82 ? -2.390 -0.285 -5.593 1.00 88.38 82 SER A CA 1
ATOM 670 C C . SER A 1 82 ? -2.144 0.048 -7.070 1.00 88.38 82 SER A C 1
ATOM 672 O O . SER A 1 82 ? -0.992 0.090 -7.506 1.00 88.38 82 SER A O 1
ATOM 674 N N . LEU A 1 83 ? -3.218 0.265 -7.835 1.00 89.62 83 LEU A N 1
ATOM 675 C CA . LEU A 1 83 ? -3.166 0.661 -9.238 1.00 89.62 83 LEU A CA 1
ATOM 676 C C . LEU A 1 83 ? -2.606 2.081 -9.348 1.00 89.62 83 LEU A C 1
ATO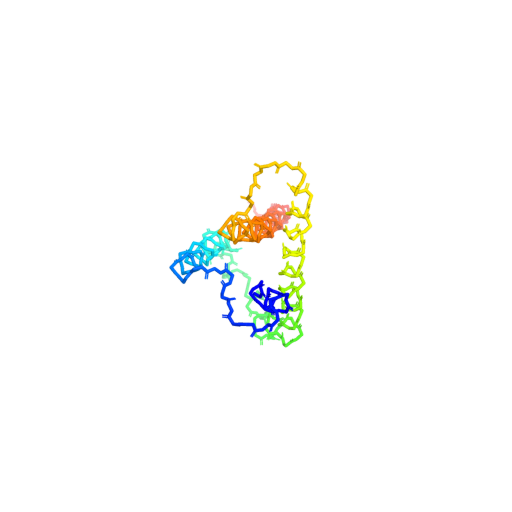M 678 O O . LEU A 1 83 ? -1.650 2.308 -10.089 1.00 89.62 83 LEU A O 1
ATOM 682 N N . ALA A 1 84 ? -3.148 3.015 -8.562 1.00 88.88 84 ALA A N 1
ATOM 683 C CA . ALA A 1 84 ? -2.690 4.398 -8.523 1.00 88.88 84 ALA A CA 1
ATOM 684 C C . ALA A 1 84 ? -1.200 4.487 -8.161 1.00 88.88 84 ALA A C 1
ATOM 686 O O . ALA A 1 84 ? -0.437 5.092 -8.912 1.00 88.88 84 ALA A O 1
ATOM 687 N N . SER A 1 85 ? -0.754 3.824 -7.087 1.00 86.56 85 SER A N 1
ATOM 688 C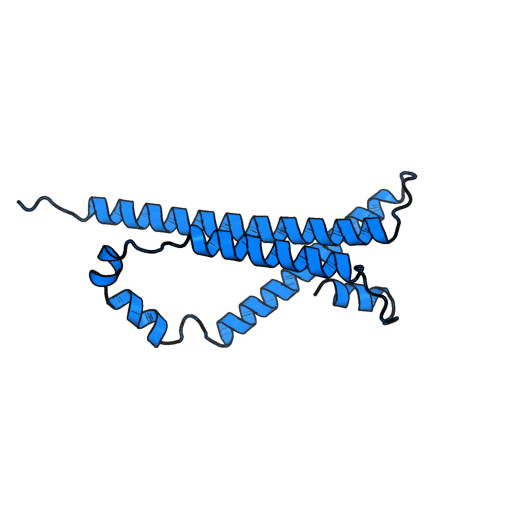 CA . SER A 1 85 ? 0.659 3.843 -6.679 1.00 86.56 85 SER A CA 1
ATOM 689 C C . SER A 1 85 ? 1.594 3.295 -7.765 1.00 86.56 85 SER A C 1
ATOM 691 O O . SER A 1 85 ? 2.660 3.866 -7.991 1.00 86.56 85 SER A O 1
ATOM 693 N N . PHE A 1 86 ? 1.204 2.229 -8.476 1.00 85.81 86 PHE A N 1
ATOM 694 C CA . PHE A 1 86 ? 2.024 1.656 -9.549 1.00 85.81 86 PHE A CA 1
ATOM 695 C C . PHE A 1 86 ? 2.140 2.592 -10.759 1.00 85.81 86 PHE A C 1
ATOM 697 O O . PHE A 1 86 ? 3.246 2.843 -11.241 1.00 85.81 86 PHE A O 1
ATOM 704 N N . TYR A 1 87 ? 1.019 3.149 -11.229 1.00 85.31 87 TYR A N 1
ATOM 705 C CA . TYR A 1 87 ? 1.036 4.073 -12.363 1.00 85.31 87 TYR A CA 1
ATOM 706 C C . TYR A 1 87 ? 1.761 5.376 -12.023 1.00 85.31 87 TYR A C 1
ATOM 708 O O . TYR A 1 87 ? 2.571 5.825 -12.826 1.00 85.31 87 TYR A O 1
ATOM 716 N N . ILE A 1 88 ? 1.552 5.950 -10.835 1.00 86.44 88 ILE A N 1
ATOM 717 C CA . ILE A 1 88 ? 2.272 7.156 -10.394 1.00 86.44 88 ILE A CA 1
ATOM 718 C C . ILE A 1 88 ? 3.787 6.937 -10.469 1.00 86.44 88 ILE A C 1
ATOM 720 O O . ILE A 1 88 ? 4.501 7.780 -11.013 1.00 86.44 88 ILE A O 1
ATOM 724 N N . THR A 1 89 ? 4.284 5.793 -9.989 1.00 83.94 89 THR A N 1
ATOM 725 C CA . THR A 1 89 ? 5.716 5.488 -10.077 1.00 83.94 89 THR A CA 1
ATOM 726 C C . THR A 1 89 ? 6.176 5.274 -11.518 1.00 83.94 89 THR A C 1
ATOM 728 O O . THR A 1 89 ? 7.235 5.774 -11.885 1.00 83.94 89 THR A O 1
ATOM 731 N N . LEU A 1 90 ? 5.396 4.593 -12.364 1.00 83.00 90 LEU A N 1
ATOM 732 C CA . LEU A 1 90 ? 5.731 4.440 -13.786 1.00 83.00 90 LEU A CA 1
ATOM 733 C C . LEU A 1 90 ? 5.870 5.792 -14.500 1.00 83.00 90 LEU A C 1
ATOM 735 O O . LEU A 1 90 ? 6.873 6.024 -15.175 1.00 83.00 90 LEU A O 1
ATOM 739 N N . TRP A 1 91 ? 4.906 6.695 -14.311 1.00 83.25 91 TRP A N 1
ATOM 740 C CA . TRP A 1 91 ? 4.945 8.048 -14.870 1.00 83.25 91 TRP A CA 1
ATOM 741 C C . TRP A 1 91 ? 6.162 8.834 -14.359 1.00 83.25 91 TRP A C 1
ATOM 743 O O . TRP A 1 91 ? 6.875 9.455 -15.146 1.00 83.25 91 TRP A O 1
ATOM 753 N N . ALA A 1 92 ? 6.461 8.746 -13.060 1.00 82.06 92 ALA A N 1
ATOM 754 C CA . ALA A 1 92 ? 7.614 9.414 -12.459 1.00 82.06 92 ALA A CA 1
ATOM 755 C C . ALA A 1 92 ? 8.968 8.906 -12.995 1.00 82.06 92 ALA A C 1
ATOM 757 O O . ALA A 1 92 ? 9.940 9.662 -13.023 1.00 82.06 92 ALA A O 1
ATOM 758 N N . PHE A 1 93 ? 9.054 7.642 -13.427 1.00 74.88 93 PHE A N 1
ATOM 759 C CA . PHE A 1 93 ? 10.260 7.093 -14.058 1.00 74.88 93 PHE A CA 1
ATOM 760 C C . PHE A 1 93 ? 10.415 7.516 -15.514 1.00 74.88 93 PHE A C 1
ATOM 762 O O . PHE A 1 93 ? 11.534 7.796 -15.943 1.00 74.88 93 PHE A O 1
ATOM 769 N N . GLN A 1 94 ? 9.315 7.597 -16.265 1.00 70.38 94 GLN A N 1
ATOM 770 C CA . GLN A 1 94 ? 9.346 8.033 -17.663 1.00 70.38 94 GLN A CA 1
ATOM 771 C C . GLN A 1 94 ? 9.867 9.470 -17.807 1.00 70.38 94 GLN A C 1
ATOM 773 O O . GLN A 1 94 ? 10.630 9.754 -18.729 1.00 70.38 94 GLN A O 1
ATOM 778 N N . ASP A 1 95 ? 9.548 10.347 -16.853 1.00 62.47 95 ASP A N 1
ATOM 779 C CA . ASP A 1 95 ? 9.976 11.753 -16.861 1.00 62.47 95 ASP A CA 1
ATOM 780 C C . ASP A 1 95 ? 11.487 11.932 -16.578 1.00 62.47 95 ASP A C 1
ATOM 782 O O . ASP A 1 95 ? 12.093 12.956 -16.898 1.00 62.47 95 ASP A O 1
ATOM 786 N N . ARG A 1 96 ? 12.152 10.907 -16.019 1.00 58.38 96 ARG A N 1
ATOM 787 C CA . ARG A 1 96 ? 13.592 10.935 -15.697 1.00 58.38 96 ARG A CA 1
ATOM 788 C C . ARG A 1 96 ? 14.507 10.402 -16.794 1.00 58.38 96 ARG A C 1
ATOM 790 O O . ARG A 1 96 ? 15.722 10.526 -16.667 1.00 58.38 96 ARG A O 1
ATOM 797 N N . VAL A 1 97 ? 13.954 9.909 -17.902 1.00 54.84 97 VAL A N 1
ATOM 798 C CA . VAL A 1 97 ? 14.722 9.381 -19.048 1.00 54.84 97 VAL A CA 1
ATOM 799 C C . VAL A 1 97 ? 15.581 10.467 -19.738 1.00 54.84 97 VAL A C 1
ATOM 801 O O . VAL A 1 97 ? 16.521 10.145 -20.462 1.00 54.84 97 VAL A O 1
ATOM 804 N N . GLY A 1 98 ? 15.332 11.758 -19.469 1.00 53.72 98 GLY A N 1
ATOM 805 C CA . GLY A 1 98 ? 16.127 12.885 -19.985 1.00 53.72 98 GLY A CA 1
ATOM 806 C C . GLY A 1 98 ? 17.407 13.234 -19.204 1.00 53.72 98 GLY A C 1
ATOM 807 O O . GLY A 1 98 ? 18.274 13.921 -19.742 1.00 53.72 98 GLY A O 1
ATOM 808 N N . SER A 1 99 ? 17.571 12.768 -17.960 1.00 51.50 99 SER A N 1
ATOM 809 C CA . SER A 1 99 ? 18.794 12.970 -17.164 1.00 51.50 99 SER A CA 1
ATOM 810 C C . SER A 1 99 ? 19.511 11.636 -16.992 1.00 51.50 99 SER A C 1
ATOM 812 O O . SER A 1 99 ? 18.895 10.654 -16.610 1.00 51.50 99 SER A O 1
ATOM 814 N N . ARG A 1 100 ? 20.815 11.592 -17.288 1.00 50.84 100 ARG A N 1
ATOM 815 C CA . ARG A 1 100 ? 21.685 10.396 -17.321 1.00 50.84 100 ARG A CA 1
ATOM 816 C C . ARG A 1 100 ? 21.895 9.708 -15.956 1.00 50.84 100 ARG A C 1
ATOM 818 O O . ARG A 1 100 ? 23.028 9.509 -15.531 1.00 50.84 100 ARG A O 1
ATOM 825 N N . ALA A 1 101 ? 20.826 9.324 -15.277 1.00 54.66 101 ALA A N 1
ATOM 826 C CA . ALA A 1 101 ? 20.842 8.359 -14.195 1.00 54.66 101 ALA A CA 1
ATOM 827 C C . ALA A 1 101 ? 20.052 7.152 -14.697 1.00 54.66 101 ALA A C 1
ATOM 829 O O . ALA A 1 101 ? 18.824 7.158 -14.712 1.00 54.66 101 ALA A O 1
ATOM 830 N N . VAL A 1 102 ? 20.781 6.158 -15.201 1.00 51.19 102 VAL A N 1
ATOM 831 C CA . VAL A 1 102 ? 20.241 4.847 -15.564 1.00 51.19 102 VAL A CA 1
ATOM 832 C C . VAL A 1 102 ? 19.494 4.323 -14.340 1.00 51.19 102 VAL A C 1
ATOM 834 O O . VAL A 1 102 ? 20.098 4.036 -13.311 1.00 51.19 102 VAL A O 1
ATOM 837 N N . GLY A 1 103 ? 18.165 4.305 -14.412 1.00 59.97 103 GLY A N 1
ATOM 838 C CA . GLY A 1 103 ? 17.342 3.678 -13.393 1.00 59.97 103 GLY A CA 1
ATOM 839 C C . GLY A 1 103 ? 17.486 2.175 -13.545 1.00 59.97 103 GLY A C 1
ATOM 840 O O . GLY A 1 103 ? 16.778 1.579 -14.352 1.00 59.97 103 GLY A O 1
ATOM 841 N N . ASP A 1 104 ? 18.418 1.580 -12.806 1.00 73.75 104 ASP A N 1
ATOM 842 C CA . ASP A 1 104 ? 18.522 0.128 -12.714 1.00 73.75 104 ASP A CA 1
ATOM 843 C C . ASP A 1 104 ? 17.194 -0.456 -12.211 1.00 73.75 104 ASP A C 1
ATOM 845 O O . ASP A 1 104 ? 16.446 0.195 -11.473 1.00 73.75 104 ASP A O 1
ATOM 849 N N . TYR A 1 105 ? 16.909 -1.701 -12.593 1.00 75.75 105 TYR A N 1
ATOM 850 C CA . TYR A 1 105 ? 15.705 -2.441 -12.198 1.00 75.75 105 TYR A CA 1
ATOM 851 C C . TYR A 1 105 ? 15.421 -2.356 -10.687 1.00 75.75 105 TYR A C 1
ATOM 853 O O . TYR A 1 105 ? 14.290 -2.123 -10.261 1.00 75.75 105 TYR A O 1
ATOM 861 N N . GLU A 1 106 ? 16.484 -2.426 -9.888 1.00 80.75 106 GLU A N 1
ATOM 862 C CA . GLU A 1 106 ? 16.456 -2.287 -8.431 1.00 80.75 106 GLU A CA 1
ATOM 863 C C . GLU A 1 106 ? 15.948 -0.915 -7.967 1.00 80.75 106 GLU A C 1
ATOM 865 O O . GLU A 1 106 ? 15.157 -0.809 -7.031 1.00 80.75 106 GLU A O 1
ATOM 870 N N . SER A 1 107 ? 16.351 0.160 -8.648 1.00 81.88 107 SER A N 1
ATOM 871 C CA . SER A 1 107 ? 15.909 1.520 -8.319 1.00 81.88 107 SER A CA 1
ATOM 872 C C . SER A 1 107 ? 14.422 1.708 -8.615 1.00 81.88 107 SER A C 1
ATOM 874 O O . SER A 1 107 ? 13.712 2.375 -7.853 1.00 81.88 107 SER A O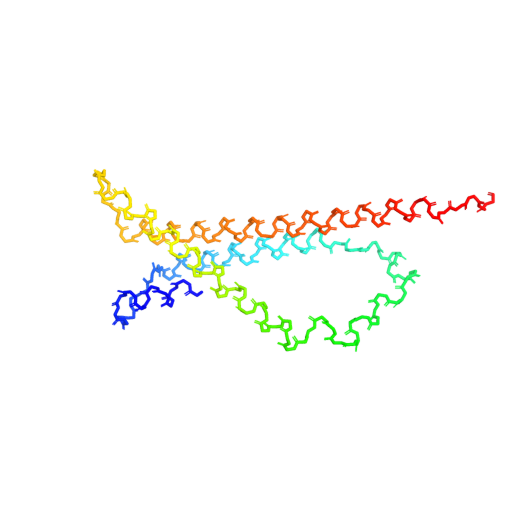 1
ATOM 876 N N . PHE A 1 108 ? 13.930 1.093 -9.695 1.00 82.31 108 PHE A N 1
ATOM 877 C CA . PHE A 1 108 ? 12.503 1.056 -10.004 1.00 82.31 108 PHE A CA 1
ATOM 878 C C . PHE A 1 108 ? 11.726 0.304 -8.922 1.00 82.31 108 PHE A C 1
ATOM 880 O O . PHE A 1 108 ? 10.772 0.854 -8.368 1.00 82.31 108 PHE A O 1
ATOM 887 N N . ALA A 1 109 ? 12.186 -0.891 -8.544 1.00 83.44 109 ALA A N 1
ATOM 888 C CA . ALA A 1 109 ? 11.579 -1.686 -7.483 1.00 83.44 109 ALA A CA 1
ATOM 889 C C . ALA A 1 109 ? 11.482 -0.897 -6.164 1.00 83.44 109 ALA A C 1
ATOM 891 O O . ALA A 1 109 ? 10.391 -0.720 -5.619 1.00 83.44 109 ALA A O 1
ATOM 892 N N . VAL A 1 110 ? 12.588 -0.326 -5.681 1.00 83.75 110 VAL A N 1
ATOM 893 C CA . VAL A 1 110 ? 12.607 0.438 -4.419 1.00 83.75 110 VAL A CA 1
ATOM 894 C C . VAL A 1 110 ? 11.681 1.655 -4.472 1.00 83.75 110 VAL A C 1
ATOM 896 O O . VAL A 1 110 ? 11.018 1.979 -3.484 1.00 83.75 110 VAL A O 1
ATOM 899 N N . THR A 1 111 ? 11.576 2.325 -5.617 1.00 86.06 111 THR A N 1
ATOM 900 C CA . THR A 1 111 ? 10.687 3.486 -5.737 1.00 86.06 111 THR A CA 1
ATOM 901 C C . THR A 1 111 ? 9.209 3.091 -5.738 1.00 86.06 111 THR A C 1
ATOM 903 O O . THR A 1 111 ? 8.396 3.785 -5.132 1.00 86.06 111 THR A O 1
ATOM 906 N N . VAL A 1 112 ? 8.837 1.968 -6.369 1.00 86.19 112 VAL A N 1
ATOM 907 C CA . VAL A 1 112 ? 7.455 1.448 -6.301 1.00 86.19 112 VAL A CA 1
ATOM 908 C C . VAL A 1 112 ? 7.112 1.042 -4.866 1.00 86.19 112 VAL A C 1
ATOM 910 O O . VAL A 1 112 ? 6.015 1.329 -4.391 1.00 86.19 112 VAL A O 1
ATOM 913 N N . ALA A 1 113 ? 8.054 0.418 -4.154 1.00 85.75 113 ALA A N 1
ATOM 914 C CA . ALA A 1 113 ? 7.869 0.061 -2.751 1.00 85.75 113 ALA A CA 1
ATOM 915 C C . ALA A 1 113 ? 7.689 1.305 -1.865 1.00 85.75 113 ALA A C 1
ATOM 917 O O . ALA A 1 113 ? 6.742 1.388 -1.090 1.00 85.75 113 ALA A O 1
ATOM 918 N N . THR A 1 114 ? 8.562 2.305 -1.992 1.00 85.50 114 THR A N 1
ATOM 919 C CA . THR A 1 114 ? 8.508 3.516 -1.154 1.00 85.50 114 THR A CA 1
ATOM 920 C C . THR A 1 114 ? 7.294 4.397 -1.437 1.00 85.50 114 THR A C 1
ATOM 922 O O . THR A 1 114 ? 6.719 4.934 -0.492 1.00 85.50 114 THR A O 1
ATOM 925 N N . SER A 1 115 ? 6.850 4.524 -2.692 1.00 87.00 115 SER A N 1
ATOM 926 C CA . SER A 1 115 ? 5.634 5.285 -3.007 1.00 87.00 115 SER A CA 1
ATOM 927 C C . SER A 1 115 ? 4.385 4.619 -2.428 1.00 87.00 115 SER A C 1
ATOM 929 O O . SER A 1 115 ? 3.569 5.295 -1.804 1.00 87.00 115 SER A O 1
ATOM 931 N N . ALA A 1 116 ? 4.271 3.294 -2.557 1.00 85.50 116 ALA A N 1
ATOM 932 C CA . ALA A 1 116 ? 3.184 2.527 -1.959 1.00 85.50 116 ALA A CA 1
ATOM 933 C C . ALA A 1 116 ? 3.198 2.625 -0.425 1.00 85.50 116 ALA A C 1
ATOM 935 O O . ALA A 1 116 ? 2.146 2.804 0.188 1.00 85.50 116 ALA A O 1
ATOM 936 N N . LEU A 1 117 ? 4.384 2.568 0.194 1.00 84.69 117 LEU A N 1
ATOM 937 C CA . LEU A 1 117 ? 4.548 2.746 1.636 1.00 84.69 117 LEU A CA 1
ATOM 938 C C . LEU A 1 117 ? 4.033 4.113 2.093 1.00 84.69 117 LEU A C 1
ATOM 940 O O . LEU A 1 117 ? 3.246 4.189 3.032 1.00 84.69 117 LEU A O 1
ATOM 944 N N . LEU A 1 118 ? 4.454 5.188 1.425 1.00 84.44 118 LEU A N 1
ATOM 945 C CA . LEU A 1 118 ? 4.029 6.545 1.765 1.00 84.44 118 LEU A CA 1
ATOM 946 C C . LEU A 1 118 ? 2.515 6.720 1.623 1.00 84.44 118 LEU A C 1
ATOM 948 O O . LEU A 1 118 ? 1.905 7.328 2.499 1.00 84.44 118 LEU A O 1
ATOM 952 N N . SER A 1 119 ? 1.903 6.166 0.571 1.00 85.50 119 SER A N 1
ATOM 953 C CA . SER A 1 119 ? 0.448 6.209 0.391 1.00 85.50 119 SER A CA 1
ATOM 954 C C . SER A 1 119 ? -0.288 5.575 1.570 1.00 85.50 119 SER A C 1
ATOM 956 O O . SER A 1 119 ? -1.176 6.201 2.139 1.00 85.50 119 SER A O 1
ATOM 958 N N . VAL A 1 120 ? 0.125 4.382 1.999 1.00 83.31 120 VAL A N 1
ATOM 959 C CA . VAL A 1 120 ? -0.547 3.690 3.107 1.00 83.31 120 VAL A CA 1
ATOM 960 C C . VAL A 1 120 ? -0.281 4.375 4.445 1.00 83.31 120 VAL A C 1
ATOM 962 O O . VAL A 1 120 ? -1.190 4.513 5.256 1.00 83.31 120 VAL A O 1
ATOM 965 N N . LEU A 1 121 ? 0.944 4.844 4.690 1.00 84.50 121 LEU A N 1
ATOM 966 C CA . LEU A 1 121 ? 1.251 5.606 5.903 1.00 84.50 121 LEU A CA 1
ATOM 967 C C . LEU A 1 121 ? 0.402 6.881 5.993 1.00 84.50 121 LEU A C 1
ATOM 969 O O . LEU A 1 121 ? -0.076 7.233 7.073 1.00 84.50 121 LEU A O 1
ATOM 973 N N . MET A 1 122 ? 0.175 7.553 4.863 1.00 84.44 122 MET A N 1
ATOM 974 C CA . MET A 1 122 ? -0.718 8.709 4.784 1.00 84.44 122 MET A CA 1
ATOM 975 C C . MET A 1 122 ? -2.177 8.323 5.058 1.00 84.44 122 MET A C 1
ATOM 977 O O . MET A 1 122 ? -2.837 9.006 5.833 1.00 84.44 122 MET A O 1
ATOM 981 N N . GLU A 1 123 ? -2.676 7.220 4.496 1.00 83.75 123 GLU A N 1
ATOM 982 C CA . GLU A 1 123 ? -4.036 6.726 4.767 1.00 83.75 123 GLU A CA 1
ATOM 983 C C . GLU A 1 123 ? -4.234 6.365 6.248 1.00 83.75 123 GLU A C 1
ATOM 985 O O . GLU A 1 123 ? -5.200 6.809 6.868 1.00 83.75 123 GLU A O 1
ATOM 990 N N . VAL A 1 124 ? -3.296 5.625 6.847 1.00 83.81 124 VAL A N 1
ATOM 991 C CA . VAL A 1 124 ? -3.360 5.211 8.260 1.00 83.81 124 VAL A CA 1
ATOM 992 C C . VAL A 1 124 ? -3.266 6.416 9.190 1.00 83.81 124 VAL A C 1
ATOM 994 O O . VAL A 1 124 ? -4.040 6.523 10.137 1.00 83.81 124 VAL A O 1
ATOM 997 N N . SER A 1 125 ? -2.358 7.357 8.921 1.00 80.06 125 SER A N 1
ATOM 998 C CA . SER A 1 125 ? -2.236 8.572 9.738 1.00 80.06 125 SER A CA 1
ATOM 999 C C . SER A 1 125 ? -3.460 9.486 9.620 1.00 80.06 125 SER A C 1
ATOM 1001 O O . SER A 1 125 ? -3.900 10.044 10.627 1.00 80.06 125 SER A O 1
ATOM 1003 N N . ALA A 1 126 ? -4.054 9.608 8.430 1.00 81.94 126 ALA A N 1
ATOM 1004 C CA . ALA A 1 126 ? -5.290 10.361 8.229 1.00 81.94 126 ALA A CA 1
ATOM 1005 C C . ALA A 1 126 ? -6.492 9.691 8.917 1.00 81.94 126 ALA A C 1
ATOM 1007 O O . ALA A 1 126 ? -7.297 10.379 9.554 1.00 81.94 126 ALA A O 1
ATOM 1008 N N . GLY A 1 127 ? -6.591 8.361 8.836 1.00 80.81 127 GLY A N 1
ATOM 1009 C CA . GLY A 1 127 ? -7.608 7.573 9.532 1.00 80.81 127 GLY A CA 1
ATOM 1010 C C . GLY A 1 127 ? -7.498 7.725 11.045 1.00 80.81 127 GLY A C 1
ATOM 1011 O O . GLY A 1 127 ? -8.463 8.109 11.700 1.00 80.81 127 GLY A O 1
ATOM 1012 N N . LEU A 1 128 ? -6.290 7.561 11.582 1.00 74.12 128 LEU A N 1
ATOM 1013 C CA . LEU A 1 128 ? -6.012 7.743 13.000 1.00 74.12 128 LEU A CA 1
ATOM 1014 C C . LEU A 1 128 ? -6.341 9.166 13.477 1.00 74.12 128 LEU A C 1
ATOM 1016 O O . LEU A 1 128 ? -6.980 9.331 14.511 1.00 74.12 128 LEU A O 1
ATOM 1020 N N . SER A 1 129 ? -5.943 10.197 12.724 1.00 74.88 129 SER A N 1
ATOM 1021 C CA . SER A 1 129 ? -6.277 11.591 13.044 1.00 74.88 129 SER A CA 1
ATOM 1022 C C . SER A 1 129 ? -7.790 11.807 13.100 1.00 74.88 129 SER A C 1
ATOM 1024 O O . SER A 1 129 ? -8.284 12.441 14.029 1.00 74.88 129 SER A O 1
ATOM 1026 N N . SER A 1 130 ? -8.533 11.223 12.155 1.00 74.12 130 SER A N 1
ATOM 1027 C CA . SER A 1 130 ? -9.997 11.299 12.111 1.00 74.12 130 SER A CA 1
ATOM 1028 C C . SER A 1 130 ? -10.640 10.609 13.317 1.00 74.12 130 SER A C 1
ATOM 1030 O O . SER A 1 130 ? -11.520 11.195 13.945 1.00 74.12 130 SER A O 1
ATOM 1032 N N . SER A 1 131 ? -10.164 9.417 13.691 1.00 69.38 131 SER A N 1
ATOM 1033 C CA . SER A 1 131 ? -10.640 8.685 14.872 1.00 69.38 131 SER A CA 1
ATOM 1034 C C . SER A 1 131 ? -10.327 9.428 16.172 1.00 69.38 131 SER A C 1
ATOM 1036 O O . SER A 1 131 ? -11.204 9.598 17.015 1.00 69.38 131 SER A O 1
ATOM 1038 N N . VAL A 1 132 ? -9.109 9.961 16.317 1.00 67.00 132 VAL A N 1
ATOM 1039 C CA . VAL A 1 132 ? -8.706 10.760 17.485 1.00 67.00 132 VAL A CA 1
ATOM 1040 C C . VAL A 1 132 ? -9.516 12.056 17.577 1.00 67.00 132 VAL A C 1
ATOM 1042 O O . VAL A 1 132 ? -9.922 12.445 18.674 1.00 67.00 132 VAL A O 1
ATOM 1045 N N . LEU A 1 133 ? -9.799 12.722 16.450 1.00 69.50 133 LEU A N 1
ATOM 1046 C CA . LEU A 1 133 ? -10.663 13.906 16.431 1.00 69.50 133 LEU A CA 1
ATOM 1047 C C . LEU A 1 133 ? -12.100 13.563 16.826 1.00 69.50 133 LEU A C 1
ATOM 1049 O O . LEU A 1 133 ? -12.685 14.278 17.639 1.00 69.50 133 LEU A O 1
ATOM 1053 N N . ALA A 1 134 ? -12.656 12.485 16.270 1.00 71.06 134 ALA A N 1
ATOM 1054 C CA . ALA A 1 134 ? -14.005 12.022 16.579 1.00 71.06 134 ALA A CA 1
ATOM 1055 C C . ALA A 1 134 ? -14.134 11.672 18.068 1.00 71.06 134 ALA A C 1
ATOM 1057 O O . ALA A 1 134 ? -15.079 12.101 18.729 1.00 71.06 134 ALA A O 1
ATOM 1058 N N . LEU A 1 135 ? -13.134 10.989 18.628 1.00 64.38 135 LEU A N 1
ATOM 1059 C CA . LEU A 1 135 ? -13.058 10.678 20.051 1.00 64.38 135 LEU A CA 1
ATOM 1060 C C . LEU A 1 135 ? -12.929 11.956 20.901 1.00 64.38 135 LEU A C 1
ATOM 1062 O O . LEU A 1 135 ? -13.633 12.124 21.897 1.00 64.38 135 LEU A O 1
ATOM 1066 N N . GLY A 1 136 ? -12.086 12.905 20.484 1.00 62.47 136 GLY A N 1
ATOM 1067 C CA . GLY A 1 136 ? -11.928 14.205 21.138 1.00 62.47 136 GLY A CA 1
ATOM 1068 C C . GLY A 1 136 ? -13.212 15.043 21.143 1.00 62.47 136 GLY A C 1
ATOM 1069 O O . GLY A 1 136 ? -13.503 15.716 22.134 1.00 62.47 136 GLY A O 1
ATOM 1070 N N . GLN A 1 137 ? -14.009 14.974 20.074 1.00 63.62 137 GLN A N 1
ATOM 1071 C CA . GLN A 1 137 ? -15.334 15.595 19.998 1.00 63.62 137 GLN A CA 1
ATOM 1072 C C . GLN A 1 137 ? -16.353 14.860 20.875 1.00 63.62 137 GLN A C 1
ATOM 1074 O O . GLN A 1 137 ? -17.063 15.507 21.640 1.00 63.62 137 GLN A O 1
ATOM 1079 N N . MET A 1 138 ? -16.359 13.525 20.861 1.00 63.44 138 MET A N 1
ATOM 1080 C CA . MET A 1 138 ? -17.243 12.710 21.696 1.00 63.44 138 MET A CA 1
ATOM 1081 C C . MET A 1 138 ? -17.018 12.958 23.197 1.00 63.44 138 MET A C 1
ATOM 1083 O O . MET A 1 138 ? -17.980 13.090 23.956 1.00 63.44 138 MET A O 1
ATOM 1087 N N . PHE A 1 139 ? -15.763 13.083 23.643 1.00 61.19 139 PHE A N 1
ATOM 1088 C CA . PHE A 1 139 ? -15.453 13.450 25.029 1.00 61.19 139 PHE A CA 1
ATOM 1089 C C . PHE A 1 139 ? -15.820 14.901 25.349 1.00 61.19 139 PHE A C 1
ATOM 1091 O O . PHE A 1 139 ? -16.325 15.170 26.438 1.00 61.19 139 PHE A O 1
ATOM 1098 N N . ARG A 1 140 ? -15.619 15.830 24.408 1.00 61.75 140 ARG A N 1
ATOM 1099 C CA . ARG A 1 140 ? -15.997 17.238 24.585 1.00 61.75 140 ARG A CA 1
ATOM 1100 C C . ARG A 1 140 ? -17.513 17.408 24.742 1.00 61.75 140 ARG A C 1
ATOM 1102 O O . ARG A 1 140 ? -17.934 18.105 25.661 1.00 61.75 140 ARG A O 1
ATOM 1109 N N . ASP A 1 141 ? -18.318 16.714 23.940 1.00 57.94 141 ASP A N 1
ATOM 1110 C CA . ASP A 1 141 ? -19.785 16.738 24.048 1.00 57.94 141 ASP A CA 1
ATOM 1111 C C . ASP A 1 141 ? -20.289 16.064 25.331 1.00 57.94 141 ASP A C 1
ATOM 1113 O O . ASP A 1 141 ? -21.196 16.572 25.994 1.00 57.94 141 ASP A O 1
ATOM 1117 N N . ARG A 1 142 ? -19.667 14.957 25.756 1.00 56.22 142 ARG A N 1
ATOM 1118 C CA . ARG A 1 142 ? -20.018 14.286 27.021 1.00 56.22 142 ARG A CA 1
ATOM 1119 C C . ARG A 1 142 ? -19.622 15.097 28.261 1.00 56.22 142 ARG A C 1
ATOM 1121 O O . ARG A 1 142 ? -20.322 15.002 29.264 1.00 56.22 142 ARG A O 1
ATOM 1128 N N . SER A 1 143 ? -18.568 15.918 28.203 1.00 51.88 143 SER A N 1
ATOM 1129 C CA . SER A 1 143 ? -18.235 16.881 29.268 1.00 51.88 143 SER A CA 1
ATOM 1130 C C . SER A 1 143 ? -19.215 18.057 29.345 1.00 51.88 143 SER A C 1
ATOM 1132 O O . SER A 1 143 ? -19.431 18.582 30.433 1.00 51.88 143 SER A O 1
ATOM 1134 N N . CYS A 1 144 ? -19.848 18.450 28.235 1.00 52.47 144 CYS A N 1
ATOM 1135 C CA . CYS A 1 144 ? -20.935 19.436 28.248 1.00 52.47 144 CYS A CA 1
ATOM 1136 C C . CYS A 1 144 ? -22.287 18.843 28.690 1.00 52.47 144 CYS A C 1
ATOM 1138 O O . CYS A 1 144 ? -23.147 19.584 29.160 1.00 52.47 144 CYS A O 1
ATOM 1140 N N . ALA A 1 145 ? -22.473 17.524 28.579 1.00 53.81 145 ALA A N 1
ATOM 1141 C CA . ALA A 1 145 ? -23.707 16.824 28.942 1.00 53.81 145 ALA A CA 1
ATOM 1142 C C . ALA A 1 145 ? -23.786 16.370 30.414 1.00 53.81 145 ALA A C 1
ATOM 1144 O O . ALA A 1 145 ? -24.730 15.669 30.776 1.00 53.81 145 ALA A O 1
ATOM 1145 N N . GLN A 1 146 ? -22.829 16.748 31.267 1.00 51.06 146 GLN A N 1
ATOM 1146 C CA . GLN A 1 146 ? -22.898 16.513 32.710 1.00 51.06 146 GLN A CA 1
ATOM 1147 C C . GLN A 1 146 ? -23.386 17.804 33.399 1.00 51.06 146 GLN A C 1
ATOM 1149 O O . GLN A 1 146 ? -22.564 18.647 33.761 1.00 51.06 146 GLN A O 1
ATOM 1154 N N . PRO A 1 147 ? -24.710 18.030 33.543 1.00 45.53 147 PRO A N 1
ATOM 1155 C CA . PRO A 1 147 ? -25.198 19.123 34.366 1.00 45.53 147 PRO A CA 1
ATOM 1156 C C . PRO A 1 147 ? -24.842 18.840 35.826 1.00 45.53 147 PRO A C 1
ATOM 1158 O O . PRO A 1 147 ? -24.827 17.691 36.270 1.00 45.53 147 PRO A O 1
ATOM 1161 N N . LEU A 1 148 ? -24.562 19.912 36.566 1.00 52.78 148 LEU A N 1
ATOM 1162 C CA . LEU A 1 148 ? -24.489 19.907 38.020 1.00 52.78 148 LEU A CA 1
ATOM 1163 C C . LEU A 1 148 ? -25.663 19.115 38.627 1.00 52.78 148 LEU A C 1
ATOM 1165 O O . LEU A 1 148 ? -26.798 19.583 38.633 1.00 52.78 148 LEU A O 1
ATOM 1169 N N . THR A 1 149 ? -25.358 17.959 39.198 1.00 48.75 149 THR A N 1
ATOM 1170 C CA . THR A 1 149 ? -26.057 17.346 40.334 1.00 48.75 149 THR A CA 1
ATOM 1171 C C . THR A 1 149 ? -24.928 16.691 41.133 1.00 48.75 149 THR A C 1
ATOM 1173 O O . THR A 1 149 ? -24.304 15.767 40.618 1.00 48.75 149 THR A O 1
ATOM 1176 N N . LEU A 1 150 ? -24.499 17.160 42.300 1.00 38.62 150 LEU A N 1
ATOM 1177 C CA . LEU A 1 150 ? -25.159 17.848 43.407 1.00 38.62 150 LEU A CA 1
ATOM 1178 C C . LEU A 1 150 ? -24.108 18.729 44.108 1.00 38.62 150 LEU A C 1
ATOM 1180 O O . LEU A 1 150 ? -22.936 18.288 44.149 1.00 38.62 150 LEU A O 1
#

Mean predicted aligned error: 10.87 Å